Protein AF-A0A3A0CM87-F1 (afdb_monomer)

Sequence (132 aa):
MDVGHHLIRPHTPTDNAEIERCNRTIGERIDDQLATLGDAGRDAAGDFAAARRVIDGVIDHYNHHRLHSSLNFLRPVDYYRGNPEALLAERLRKLTTARQLRKQENLRIRQRLLPYPAAETILNSERRLVSL

Secondary structure (DSSP, 8-state):
-------PPTT-GGGGHHHHHHHHHHHHHHHHHHHHHTHHHHHHHHSHHHHHHHHHHHHHIIIII--BGGGTTB-HHHHHSS-HHHHHHHHHHHHHHHHHHHHHHHHHS---------------TT------

Nearest PDB structures (foldseek):
  7s3d-assembly1_F  TM=5.449E-01  e=9.462E+00  Synechococcus sp. PCC 7335

Radius of gyration: 28.64 Å; Cα contacts (8 Å, |Δi|>4): 57; chains: 1; bounding box: 51×59×74 Å

Solvent-accessible surface area (backbone atoms only — not comparable to full-atom values): 8040 Å² total; per-residue (Å²): 134,87,89,81,89,85,80,75,65,89,95,42,71,71,80,46,44,68,59,54,51,48,52,50,57,51,49,55,48,48,51,54,52,34,60,74,46,45,73,62,23,58,57,26,68,76,33,70,72,46,40,48,53,52,52,52,51,50,53,46,42,51,34,76,65,39,64,34,72,94,55,77,58,35,28,52,47,45,54,78,76,50,60,47,66,62,55,50,52,51,50,50,50,54,52,52,52,52,52,51,53,51,50,52,53,56,60,69,49,65,71,72,72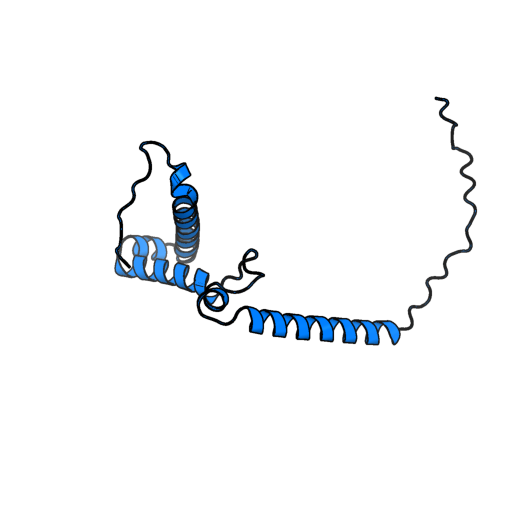,74,74,74,72,75,82,73,78,76,74,68,89,73,72,72,80,78,79,130

Mean predicted aligned error: 11.46 Å

Structure (mmCIF, N/CA/C/O backbone):
data_AF-A0A3A0CM87-F1
#
_entry.id   AF-A0A3A0CM87-F1
#
loop_
_atom_site.group_PDB
_atom_site.id
_atom_site.type_symbol
_atom_site.label_atom_id
_atom_site.label_alt_id
_atom_site.label_comp_id
_atom_site.label_asym_id
_atom_site.label_entity_id
_atom_site.label_seq_id
_atom_site.pdbx_PDB_ins_code
_atom_site.Cartn_x
_atom_site.Cartn_y
_atom_site.Cartn_z
_atom_site.occupancy
_atom_site.B_iso_or_equiv
_atom_site.auth_seq_id
_atom_site.auth_comp_id
_atom_site.auth_asym_id
_atom_site.auth_atom_id
_atom_site.pdbx_PDB_model_num
ATOM 1 N N . MET A 1 1 ? -15.513 -12.384 -23.466 1.00 60.50 1 MET A N 1
ATOM 2 C CA . MET A 1 1 ? -15.442 -10.917 -23.316 1.00 60.50 1 MET A CA 1
ATOM 3 C C . MET A 1 1 ? -14.590 -10.422 -24.457 1.00 60.50 1 MET A C 1
ATOM 5 O O . MET A 1 1 ? -13.482 -10.924 -24.592 1.00 60.50 1 MET A O 1
ATOM 9 N N . ASP A 1 2 ? -15.133 -9.560 -25.307 1.00 82.06 2 ASP A N 1
ATOM 10 C CA . ASP A 1 2 ? -14.378 -8.985 -26.420 1.00 82.06 2 ASP A CA 1
ATOM 11 C C . ASP A 1 2 ? -13.566 -7.791 -25.897 1.00 82.06 2 ASP A C 1
ATOM 13 O O . ASP A 1 2 ? -14.076 -7.018 -25.081 1.00 82.06 2 ASP A O 1
ATOM 17 N N . VAL A 1 3 ? -12.292 -7.683 -26.274 1.00 89.06 3 VAL A N 1
ATOM 18 C CA . VAL A 1 3 ? -11.391 -6.638 -25.756 1.00 89.06 3 VAL A CA 1
ATOM 19 C C . VAL A 1 3 ? -11.398 -5.457 -26.725 1.00 89.06 3 VAL A C 1
ATOM 21 O O . VAL A 1 3 ? -10.876 -5.556 -27.831 1.00 89.06 3 VAL A O 1
ATOM 24 N N . GLY A 1 4 ? -11.991 -4.335 -26.309 1.00 91.50 4 GLY A N 1
ATOM 25 C CA . GLY A 1 4 ? -12.004 -3.082 -27.071 1.00 91.50 4 GLY A CA 1
ATOM 26 C C . GLY A 1 4 ? -10.793 -2.193 -26.772 1.00 91.50 4 GLY A C 1
ATOM 27 O O . GLY A 1 4 ? -10.314 -2.145 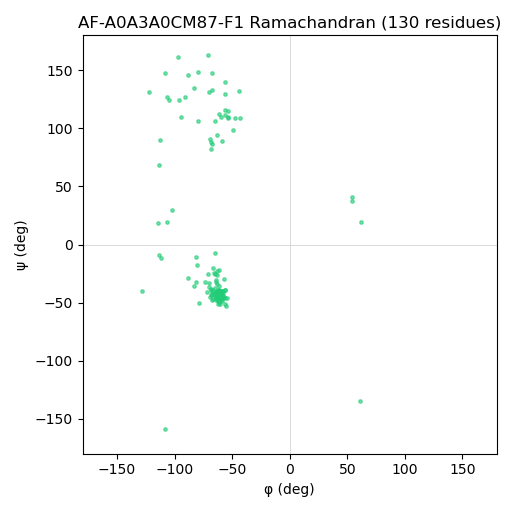-25.639 1.00 91.50 4 GLY A O 1
ATOM 28 N N . HIS A 1 5 ? -10.307 -1.461 -27.779 1.00 91.31 5 HIS A N 1
ATOM 29 C CA . HIS A 1 5 ? -9.276 -0.433 -27.605 1.00 91.31 5 HIS A CA 1
ATOM 30 C C . HIS A 1 5 ? -9.930 0.947 -27.480 1.00 91.31 5 HIS A C 1
ATOM 32 O O . HIS A 1 5 ? -10.670 1.375 -28.366 1.00 91.31 5 HIS A O 1
ATOM 38 N N . HIS A 1 6 ? -9.635 1.649 -26.386 1.00 89.50 6 HIS A N 1
ATOM 39 C CA . HIS A 1 6 ? -10.138 2.992 -26.118 1.00 89.50 6 HIS A CA 1
ATOM 40 C C . HIS A 1 6 ? -8.972 3.957 -25.920 1.00 89.50 6 HIS A C 1
ATOM 42 O O . HIS A 1 6 ? -8.048 3.678 -25.160 1.00 89.50 6 HIS A O 1
ATOM 48 N N . LEU A 1 7 ? -9.038 5.096 -26.606 1.00 91.75 7 LEU A N 1
ATOM 49 C CA . LEU A 1 7 ? -8.062 6.174 -26.507 1.00 91.75 7 LEU A CA 1
ATOM 50 C C . LEU A 1 7 ? -8.683 7.357 -25.765 1.00 91.75 7 LEU A C 1
ATOM 52 O O . LEU A 1 7 ? -9.883 7.619 -25.881 1.00 91.75 7 LEU A O 1
ATOM 56 N N . ILE A 1 8 ? -7.849 8.087 -25.031 1.00 93.38 8 ILE A N 1
ATOM 57 C CA . ILE A 1 8 ? -8.235 9.372 -24.446 1.00 93.38 8 ILE A CA 1
ATOM 58 C C . ILE A 1 8 ? -8.365 10.438 -25.535 1.00 93.38 8 ILE A C 1
ATOM 60 O O . ILE A 1 8 ? -7.854 10.289 -26.650 1.00 93.38 8 ILE A O 1
ATOM 64 N N . ARG A 1 9 ? -9.031 11.546 -25.205 1.00 93.94 9 ARG A N 1
ATOM 65 C CA . ARG A 1 9 ? -9.053 12.696 -26.107 1.00 93.94 9 ARG A CA 1
ATOM 66 C C . ARG A 1 9 ? -7.644 13.308 -26.190 1.00 93.94 9 ARG A C 1
ATOM 68 O O . ARG A 1 9 ? -6.887 13.274 -25.217 1.00 93.94 9 ARG A O 1
ATOM 75 N N . PRO A 1 10 ? -7.254 13.871 -27.344 1.00 94.56 10 PRO A N 1
ATOM 76 C CA . PRO A 1 10 ? -5.988 14.584 -27.446 1.00 94.56 10 PRO A CA 1
ATOM 77 C C . PRO A 1 10 ? -5.895 15.715 -26.413 1.00 94.56 10 PRO A C 1
ATOM 79 O O . PRO A 1 10 ? -6.866 16.432 -26.183 1.00 94.56 10 PRO A O 1
ATOM 82 N N . HIS A 1 11 ? -4.711 15.888 -25.820 1.00 90.56 11 HIS A N 1
ATOM 83 C CA . HIS A 1 11 ? -4.399 16.943 -24.844 1.00 90.56 11 HIS A CA 1
ATOM 84 C C . HIS A 1 11 ? -5.216 16.926 -23.535 1.00 90.56 11 HIS A C 1
ATOM 86 O O . HIS A 1 11 ? -5.219 17.924 -22.816 1.00 90.56 11 HIS A O 1
ATOM 92 N N . THR A 1 12 ? -5.841 15.799 -23.170 1.00 92.31 12 THR A N 1
ATOM 93 C CA . THR A 1 12 ? -6.527 15.626 -21.874 1.00 92.31 12 THR A CA 1
ATOM 94 C C . THR A 1 12 ? -5.832 14.575 -20.992 1.00 92.31 12 THR A C 1
ATOM 96 O O . THR A 1 12 ? -6.388 13.512 -20.719 1.00 92.31 12 THR A O 1
ATOM 99 N N . PRO A 1 13 ? -4.611 14.842 -20.479 1.00 88.88 13 PRO A N 1
ATOM 100 C CA . PRO A 1 13 ? -3.862 13.867 -19.672 1.00 88.88 13 PRO A CA 1
ATOM 101 C C . PRO A 1 13 ? -4.582 13.472 -18.372 1.00 88.88 13 PRO A C 1
ATOM 103 O O . PRO A 1 13 ? -4.340 12.405 -17.814 1.00 88.88 13 PRO A O 1
ATOM 106 N N . THR A 1 14 ? -5.504 14.313 -17.898 1.00 92.38 14 THR A N 1
ATOM 107 C CA . THR A 1 14 ? -6.362 14.036 -16.742 1.00 92.38 14 THR A CA 1
ATOM 108 C C . THR A 1 14 ? -7.295 12.850 -16.953 1.00 92.38 14 THR A C 1
ATOM 110 O O . THR A 1 14 ? -7.652 12.199 -15.975 1.00 92.38 14 THR A O 1
ATOM 113 N N . ASP A 1 15 ? -7.653 12.529 -18.199 1.00 93.56 15 ASP A N 1
ATOM 114 C CA . ASP A 1 15 ? -8.511 11.380 -18.509 1.00 93.56 15 ASP A CA 1
ATOM 115 C C . ASP A 1 15 ? -7.804 10.048 -18.191 1.00 93.56 15 ASP A C 1
ATOM 117 O O . ASP A 1 15 ? -8.466 9.041 -17.962 1.00 93.56 15 ASP A O 1
ATOM 121 N N . ASN A 1 16 ? -6.466 10.050 -18.103 1.00 92.88 16 ASN A N 1
ATOM 122 C CA . ASN A 1 16 ? -5.642 8.900 -17.719 1.00 92.88 16 ASN A CA 1
ATOM 123 C C . ASN A 1 16 ? -5.059 9.017 -16.293 1.00 92.88 16 ASN A C 1
ATOM 125 O O . ASN A 1 16 ? -4.077 8.356 -15.953 1.00 92.88 16 ASN A O 1
ATOM 129 N N . ALA A 1 17 ? -5.629 9.874 -15.436 1.00 92.94 17 ALA A N 1
ATOM 130 C CA . ALA A 1 17 ? -5.014 10.250 -14.159 1.00 92.94 17 ALA A CA 1
ATOM 131 C C . ALA A 1 17 ? -4.696 9.069 -13.221 1.00 92.94 17 ALA A C 1
ATOM 133 O O . ALA A 1 17 ? -3.761 9.161 -12.422 1.00 92.94 17 ALA A O 1
ATOM 134 N N . GLU A 1 18 ? -5.456 7.973 -13.286 1.00 91.31 18 GLU A N 1
ATOM 135 C CA . GLU A 1 18 ? -5.209 6.781 -12.467 1.00 91.31 18 GLU A CA 1
ATOM 136 C C . GLU A 1 18 ? -3.907 6.074 -12.855 1.00 91.31 18 GLU A C 1
ATOM 138 O O . GLU A 1 18 ? -3.075 5.801 -11.986 1.00 91.31 18 GLU A O 1
ATOM 143 N N . ILE A 1 19 ? -3.696 5.843 -14.153 1.00 91.38 19 ILE A N 1
ATOM 144 C CA . ILE A 1 19 ? -2.469 5.233 -14.672 1.00 91.38 19 ILE A CA 1
ATOM 145 C C . ILE A 1 19 ? -1.284 6.172 -14.467 1.00 91.38 19 ILE A C 1
ATOM 147 O O . ILE A 1 19 ? -0.241 5.726 -14.001 1.00 91.38 19 ILE A O 1
ATOM 151 N N . GLU A 1 20 ? -1.448 7.477 -14.701 1.00 94.69 20 GLU A N 1
ATOM 152 C CA . GLU A 1 20 ? -0.377 8.452 -14.453 1.00 94.69 20 GLU A CA 1
ATOM 153 C C . GLU A 1 20 ? 0.057 8.468 -12.979 1.00 94.69 20 GLU A C 1
ATOM 155 O O . GLU A 1 20 ? 1.248 8.489 -12.658 1.00 94.69 20 GLU A O 1
ATOM 160 N N . ARG A 1 21 ? -0.902 8.404 -12.046 1.00 93.88 21 ARG A N 1
ATOM 161 C CA . ARG A 1 21 ? -0.604 8.317 -10.609 1.00 93.88 21 ARG A CA 1
ATOM 162 C C . ARG A 1 21 ? 0.064 6.991 -10.246 1.00 93.88 21 ARG A C 1
ATOM 164 O O . ARG A 1 21 ? 0.961 6.980 -9.400 1.00 93.88 21 ARG A O 1
ATOM 171 N N . CYS A 1 22 ? -0.368 5.890 -10.860 1.00 90.81 22 CYS A N 1
ATOM 172 C CA . CYS A 1 22 ? 0.257 4.580 -10.696 1.00 90.81 22 CYS A CA 1
ATOM 173 C C . CYS A 1 22 ? 1.722 4.619 -11.150 1.00 90.81 22 CYS A C 1
ATOM 175 O O . CYS A 1 22 ? 2.611 4.306 -10.360 1.00 90.81 22 CYS A O 1
ATOM 177 N N . ASN A 1 23 ? 1.973 5.116 -12.364 1.00 93.00 23 ASN A N 1
ATOM 178 C CA . ASN A 1 23 ? 3.307 5.264 -12.941 1.00 93.00 23 ASN A CA 1
ATOM 179 C C . ASN A 1 23 ? 4.209 6.121 -12.055 1.00 93.00 23 ASN A C 1
ATOM 181 O O . ASN A 1 23 ? 5.329 5.714 -11.762 1.00 93.00 23 ASN A O 1
ATOM 185 N N . ARG A 1 24 ? 3.707 7.257 -11.551 1.00 94.62 24 ARG A N 1
ATOM 186 C CA . ARG A 1 24 ? 4.449 8.085 -10.590 1.00 94.62 24 ARG A CA 1
ATOM 187 C C . ARG A 1 24 ? 4.803 7.312 -9.321 1.00 94.62 24 ARG A C 1
ATOM 189 O O . ARG A 1 24 ? 5.955 7.320 -8.914 1.00 94.62 24 ARG A O 1
ATOM 196 N N . THR A 1 25 ? 3.832 6.618 -8.725 1.00 91.25 25 THR A N 1
ATOM 197 C CA . THR A 1 25 ? 4.049 5.846 -7.489 1.00 91.25 25 THR A CA 1
ATOM 198 C C . THR A 1 25 ? 5.104 4.757 -7.685 1.00 91.25 25 THR A C 1
ATOM 200 O O . THR A 1 25 ? 5.918 4.522 -6.798 1.00 91.25 25 THR A O 1
ATOM 203 N N . ILE A 1 26 ? 5.080 4.067 -8.827 1.00 91.75 26 ILE A N 1
ATOM 204 C CA . ILE A 1 26 ? 6.068 3.036 -9.156 1.00 91.75 26 ILE A CA 1
ATOM 205 C C . ILE A 1 26 ? 7.436 3.678 -9.406 1.00 91.75 26 ILE A C 1
ATOM 207 O O . ILE A 1 26 ? 8.419 3.199 -8.853 1.00 91.75 26 ILE A O 1
ATOM 211 N N . GLY A 1 27 ? 7.489 4.772 -10.170 1.00 92.62 27 GLY A N 1
ATOM 212 C CA . GLY A 1 27 ? 8.717 5.513 -10.463 1.00 92.62 27 GLY A CA 1
ATOM 213 C C . GLY A 1 27 ? 9.435 5.982 -9.199 1.00 92.62 27 GLY A C 1
ATOM 214 O O . GLY A 1 27 ? 10.590 5.632 -9.000 1.00 92.62 27 GLY A O 1
ATOM 215 N N . GLU A 1 28 ? 8.721 6.647 -8.286 1.00 93.81 28 GLU A N 1
ATOM 216 C CA . GLU A 1 28 ? 9.277 7.089 -6.995 1.00 93.81 28 GLU A CA 1
ATOM 217 C C . GLU A 1 28 ? 9.869 5.916 -6.194 1.00 93.81 28 GLU A C 1
ATOM 219 O O . GLU A 1 28 ? 10.933 6.030 -5.593 1.00 93.81 28 GLU A O 1
ATOM 224 N N . ARG A 1 29 ? 9.218 4.745 -6.219 1.00 91.81 29 ARG A N 1
ATOM 225 C CA . ARG A 1 29 ? 9.716 3.552 -5.517 1.00 91.81 29 ARG A CA 1
ATOM 226 C C . ARG A 1 29 ? 10.915 2.900 -6.187 1.00 91.81 29 ARG A C 1
ATOM 228 O O . ARG A 1 29 ? 11.738 2.316 -5.485 1.00 91.81 29 ARG A O 1
ATOM 235 N N . ILE A 1 30 ? 10.999 2.965 -7.512 1.00 91.06 30 ILE A N 1
ATOM 236 C CA . ILE A 1 30 ? 12.189 2.536 -8.246 1.00 91.06 30 ILE A CA 1
ATOM 237 C C . ILE A 1 30 ? 13.353 3.447 -7.861 1.00 91.06 30 ILE A C 1
ATOM 239 O O . ILE A 1 30 ? 14.405 2.935 -7.489 1.00 91.06 30 ILE A O 1
ATOM 243 N N . ASP A 1 31 ? 13.150 4.765 -7.863 1.00 89.75 31 ASP A N 1
ATOM 244 C CA . ASP A 1 31 ? 14.180 5.739 -7.489 1.00 89.75 31 ASP A CA 1
ATOM 245 C C . ASP A 1 31 ? 14.686 5.503 -6.056 1.00 89.75 31 ASP A C 1
ATOM 247 O O . ASP A 1 31 ? 15.897 5.439 -5.839 1.00 89.75 31 ASP A O 1
ATOM 251 N N . ASP A 1 32 ? 13.784 5.265 -5.096 1.00 88.81 32 ASP A N 1
ATOM 252 C CA . ASP A 1 32 ? 14.137 4.908 -3.713 1.00 88.81 32 ASP A CA 1
ATOM 253 C C . ASP A 1 32 ? 14.998 3.629 -3.642 1.00 88.81 32 ASP A C 1
ATOM 255 O O . ASP A 1 32 ? 15.992 3.556 -2.906 1.00 88.81 32 ASP A O 1
ATOM 259 N N . GLN A 1 33 ? 14.625 2.592 -4.401 1.00 84.81 33 GLN A N 1
ATOM 260 C CA . GLN A 1 33 ? 15.369 1.332 -4.435 1.00 84.81 33 GLN A CA 1
ATOM 261 C C . GLN A 1 33 ? 16.742 1.496 -5.088 1.00 84.81 33 GLN A C 1
ATOM 263 O O . GLN A 1 33 ? 17.731 0.994 -4.553 1.00 84.81 33 GLN A O 1
ATOM 268 N N . LEU A 1 34 ? 16.828 2.219 -6.203 1.00 84.38 34 LEU A N 1
ATOM 269 C CA . LEU A 1 34 ? 18.095 2.501 -6.876 1.00 84.38 34 LEU A CA 1
ATOM 270 C C . LEU A 1 34 ? 19.018 3.349 -5.994 1.00 84.38 34 LEU A C 1
ATOM 272 O O . LEU A 1 34 ? 20.207 3.049 -5.902 1.00 84.38 34 LEU A O 1
ATOM 276 N N . ALA A 1 35 ? 18.479 4.344 -5.283 1.00 85.25 35 ALA A N 1
ATOM 277 C CA . ALA A 1 35 ? 19.235 5.147 -4.324 1.00 85.25 35 ALA A CA 1
ATOM 278 C C . ALA A 1 35 ? 19.800 4.296 -3.175 1.00 85.25 35 ALA A C 1
ATOM 280 O O . ALA A 1 35 ? 20.946 4.485 -2.772 1.00 85.25 35 ALA A O 1
ATOM 281 N N . THR A 1 36 ? 19.031 3.314 -2.693 1.00 84.88 36 THR A N 1
ATOM 282 C CA . THR A 1 36 ? 19.485 2.363 -1.662 1.00 84.88 36 THR A CA 1
ATOM 283 C C . THR A 1 36 ? 20.650 1.492 -2.149 1.00 84.88 36 THR A C 1
ATOM 285 O O . THR A 1 36 ? 21.519 1.121 -1.362 1.00 84.88 36 THR A O 1
ATOM 288 N N . LEU A 1 37 ? 20.686 1.173 -3.445 1.00 79.88 37 LEU A N 1
ATOM 289 C CA . LEU A 1 37 ? 21.733 0.358 -4.068 1.00 79.88 37 LEU A CA 1
ATOM 290 C C . LEU A 1 37 ? 23.011 1.150 -4.410 1.00 79.88 37 LEU A C 1
ATOM 292 O O . LEU A 1 37 ? 24.031 0.538 -4.729 1.00 79.88 37 LEU A O 1
ATOM 296 N N . GLY A 1 38 ? 22.991 2.485 -4.330 1.00 80.62 38 GLY A N 1
ATOM 297 C CA . GLY A 1 38 ? 24.162 3.337 -4.570 1.00 80.62 38 GLY A CA 1
ATOM 298 C C . GLY A 1 38 ? 24.726 3.194 -5.989 1.00 80.62 38 GLY A C 1
ATOM 299 O O . GLY A 1 38 ? 23.976 3.174 -6.966 1.00 80.62 38 GLY A O 1
ATOM 300 N N . ASP A 1 39 ? 26.051 3.078 -6.116 1.00 76.75 39 ASP A N 1
ATOM 301 C CA . ASP A 1 39 ? 26.725 2.948 -7.419 1.00 76.75 39 ASP A CA 1
ATOM 302 C C . ASP A 1 39 ? 26.287 1.685 -8.181 1.00 76.75 39 ASP A C 1
ATOM 304 O O . ASP A 1 39 ? 26.043 1.742 -9.385 1.00 76.75 39 ASP A O 1
ATOM 308 N N . ALA A 1 40 ? 26.025 0.584 -7.466 1.00 72.31 40 ALA A N 1
ATOM 309 C CA . ALA A 1 40 ? 25.469 -0.637 -8.053 1.00 72.31 40 ALA A CA 1
ATOM 310 C C . ALA A 1 40 ? 24.041 -0.437 -8.601 1.00 72.31 40 ALA A C 1
ATOM 312 O O . ALA A 1 40 ? 23.618 -1.152 -9.509 1.00 72.31 40 ALA A O 1
ATOM 313 N N . GLY A 1 41 ? 23.295 0.541 -8.075 1.00 69.69 41 GLY A N 1
ATOM 314 C CA . GLY A 1 41 ? 21.984 0.938 -8.588 1.00 69.69 41 GLY A CA 1
ATOM 315 C C . GLY A 1 41 ? 22.067 1.647 -9.941 1.00 69.69 41 GLY A C 1
ATOM 316 O O . GLY A 1 41 ? 21.224 1.419 -10.807 1.00 69.69 41 GLY A O 1
ATOM 317 N N . ARG A 1 42 ? 23.105 2.462 -10.172 1.00 68.69 42 ARG A N 1
ATOM 318 C CA . ARG A 1 42 ? 23.312 3.126 -11.473 1.00 68.69 42 ARG A CA 1
ATOM 319 C C . ARG A 1 42 ? 23.659 2.118 -12.563 1.00 68.69 42 ARG A C 1
ATOM 321 O O . ARG A 1 42 ? 23.075 2.177 -13.642 1.00 68.69 42 ARG A O 1
ATOM 328 N N . ASP A 1 43 ? 24.535 1.167 -12.252 1.00 70.00 43 ASP A N 1
ATOM 329 C CA . ASP A 1 43 ? 24.894 0.089 -13.176 1.00 70.00 43 ASP A CA 1
ATOM 330 C C . ASP A 1 43 ? 23.686 -0.818 -13.467 1.00 70.00 43 ASP A C 1
ATOM 332 O O . ASP A 1 43 ? 23.452 -1.212 -14.610 1.00 70.00 43 ASP A O 1
ATOM 336 N N . ALA A 1 44 ? 22.850 -1.072 -12.454 1.00 67.81 44 ALA A N 1
ATOM 337 C CA . ALA A 1 44 ? 21.602 -1.817 -12.599 1.00 67.81 44 ALA A CA 1
ATOM 338 C C . ALA A 1 44 ? 20.566 -1.122 -13.501 1.00 67.81 44 ALA A C 1
ATOM 340 O O . ALA A 1 44 ? 19.784 -1.804 -14.156 1.00 67.81 44 ALA A O 1
ATOM 341 N N . ALA A 1 45 ? 20.547 0.212 -13.566 1.00 66.69 45 ALA A N 1
ATOM 342 C CA . ALA A 1 45 ? 19.667 0.935 -14.486 1.00 66.69 45 ALA A CA 1
ATOM 343 C C . ALA A 1 45 ? 20.102 0.786 -15.958 1.00 66.69 45 ALA A C 1
ATOM 345 O O . ALA A 1 45 ? 19.270 0.894 -16.858 1.00 66.69 45 ALA A O 1
ATOM 346 N N . GLY A 1 46 ? 21.392 0.525 -16.203 1.00 75.75 46 GLY A N 1
ATOM 347 C CA . GLY A 1 46 ? 21.948 0.297 -17.539 1.00 75.75 46 GLY A CA 1
ATOM 348 C C . GLY A 1 46 ? 21.741 -1.123 -18.081 1.00 75.75 46 GLY A C 1
ATOM 349 O O . GLY A 1 46 ? 21.833 -1.324 -19.291 1.00 75.75 46 GLY A O 1
ATOM 350 N N . ASP A 1 47 ? 21.435 -2.096 -17.216 1.00 85.69 47 ASP A N 1
ATOM 351 C CA . ASP A 1 47 ? 21.155 -3.487 -17.588 1.00 85.69 47 ASP A CA 1
ATOM 352 C C . ASP A 1 47 ? 19.659 -3.816 -17.471 1.00 85.69 47 ASP A C 1
ATOM 354 O O . ASP A 1 47 ? 19.036 -3.666 -16.420 1.00 85.69 47 ASP A O 1
ATOM 358 N N . PHE A 1 48 ? 19.075 -4.348 -18.546 1.00 86.75 48 PHE A N 1
ATOM 359 C CA . PHE A 1 48 ? 17.658 -4.709 -18.591 1.00 86.75 48 PHE A CA 1
ATOM 360 C C . PHE A 1 48 ? 17.275 -5.742 -17.521 1.00 86.75 48 PHE A C 1
ATOM 362 O O . PHE A 1 48 ? 16.217 -5.624 -16.896 1.00 86.75 48 PHE A O 1
ATOM 369 N N . ALA A 1 49 ? 18.114 -6.759 -17.298 1.00 87.00 49 ALA A N 1
ATOM 370 C CA . ALA A 1 49 ? 17.806 -7.813 -16.334 1.00 87.00 49 ALA A CA 1
ATOM 371 C C . ALA A 1 49 ? 17.833 -7.280 -14.895 1.00 87.00 49 ALA A C 1
ATOM 373 O O . ALA A 1 49 ? 17.002 -7.656 -14.063 1.00 87.00 49 ALA A O 1
ATOM 374 N N . ALA A 1 50 ? 18.767 -6.384 -14.589 1.00 84.19 50 ALA A N 1
ATOM 375 C CA . ALA A 1 50 ? 18.811 -5.689 -13.314 1.00 84.19 50 ALA A CA 1
ATOM 376 C C . ALA A 1 50 ? 17.617 -4.733 -13.126 1.00 84.19 50 ALA A C 1
ATOM 378 O O . ALA A 1 50 ? 16.932 -4.839 -12.107 1.00 84.19 5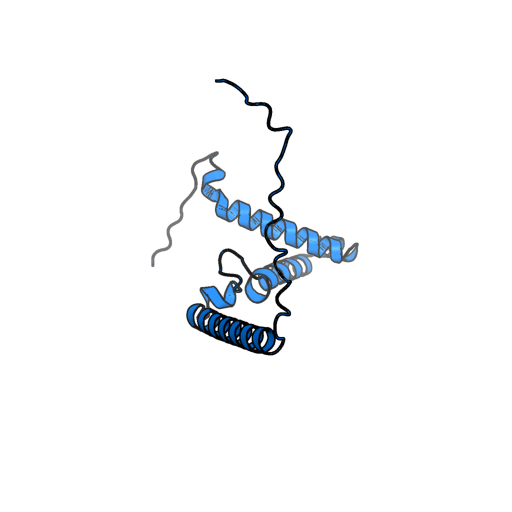0 ALA A O 1
ATOM 379 N N . ALA A 1 51 ? 17.283 -3.905 -14.119 1.00 86.00 51 ALA A N 1
ATOM 380 C CA . ALA A 1 51 ? 16.113 -3.025 -14.071 1.00 86.00 51 ALA A CA 1
ATOM 381 C C . ALA A 1 51 ? 14.802 -3.803 -13.854 1.00 86.00 51 ALA A C 1
ATOM 383 O O . ALA A 1 51 ? 13.970 -3.419 -13.030 1.00 86.00 51 ALA A O 1
ATOM 384 N N . ARG A 1 52 ? 14.634 -4.948 -14.532 1.00 90.44 52 ARG A N 1
ATOM 385 C CA . ARG A 1 52 ? 13.468 -5.823 -14.348 1.00 90.44 52 ARG A CA 1
ATOM 386 C C . ARG A 1 52 ? 13.342 -6.323 -12.910 1.00 90.44 52 ARG A C 1
ATOM 388 O O . ARG A 1 52 ? 12.252 -6.256 -12.358 1.00 90.44 52 ARG A O 1
ATOM 395 N N . ARG A 1 53 ? 14.445 -6.750 -12.284 1.00 89.38 53 ARG A N 1
ATOM 396 C CA . ARG A 1 53 ? 14.445 -7.206 -10.882 1.00 89.38 53 ARG A CA 1
ATOM 397 C C . ARG A 1 53 ? 14.043 -6.105 -9.903 1.00 89.38 53 ARG A C 1
ATOM 399 O O . ARG A 1 53 ? 13.317 -6.387 -8.954 1.00 89.38 53 ARG A O 1
ATOM 406 N N . VAL A 1 54 ? 14.496 -4.871 -10.131 1.00 89.50 54 VAL A N 1
ATOM 407 C CA . VAL A 1 54 ? 14.105 -3.711 -9.311 1.00 89.50 54 VAL A CA 1
ATOM 408 C C . VAL A 1 54 ? 12.598 -3.485 -9.424 1.00 89.50 54 VAL A C 1
ATOM 410 O O . VAL A 1 54 ? 11.892 -3.475 -8.418 1.00 89.50 54 VAL A O 1
ATOM 413 N N . ILE A 1 55 ? 12.077 -3.413 -10.651 1.00 90.69 55 ILE A N 1
ATOM 414 C CA . ILE A 1 55 ? 10.640 -3.234 -10.901 1.00 90.69 55 ILE A CA 1
ATOM 415 C C . ILE A 1 55 ? 9.818 -4.361 -10.261 1.00 90.69 55 ILE A C 1
ATOM 417 O O . ILE A 1 55 ? 8.831 -4.085 -9.576 1.00 90.69 55 ILE A O 1
ATOM 421 N N . ASP A 1 56 ? 10.232 -5.617 -10.436 1.00 93.12 56 ASP A N 1
ATOM 422 C CA . ASP A 1 56 ? 9.554 -6.773 -9.845 1.00 93.12 56 ASP A CA 1
ATOM 423 C C . ASP A 1 56 ? 9.528 -6.672 -8.312 1.00 93.12 56 ASP A C 1
ATOM 425 O O . ASP A 1 56 ? 8.490 -6.915 -7.695 1.00 93.12 56 ASP A O 1
ATOM 429 N N . GLY A 1 57 ? 10.624 -6.220 -7.692 1.00 92.69 57 GLY A N 1
ATOM 430 C CA . GLY A 1 57 ? 10.690 -5.964 -6.253 1.00 92.69 57 GLY A CA 1
ATOM 431 C C . GLY A 1 57 ? 9.736 -4.860 -5.785 1.00 92.69 57 GLY A C 1
ATOM 432 O O . GLY A 1 57 ? 9.098 -4.997 -4.738 1.00 92.69 57 GLY A O 1
ATOM 433 N N . VAL A 1 58 ? 9.588 -3.776 -6.554 1.00 93.50 58 VAL A N 1
ATOM 434 C CA . VAL A 1 58 ? 8.604 -2.717 -6.260 1.00 93.50 58 VAL A CA 1
ATOM 435 C C . VAL A 1 58 ? 7.175 -3.259 -6.327 1.00 93.50 58 VAL A C 1
ATOM 437 O O . VAL A 1 58 ? 6.372 -3.006 -5.422 1.00 93.50 58 VAL A O 1
ATOM 440 N N . ILE A 1 59 ? 6.853 -4.008 -7.385 1.00 94.25 59 ILE A N 1
ATOM 441 C CA . ILE A 1 59 ? 5.517 -4.576 -7.609 1.00 94.25 59 ILE A CA 1
ATOM 442 C C . ILE A 1 59 ? 5.172 -5.595 -6.519 1.00 94.25 59 ILE A C 1
ATOM 444 O O . ILE A 1 59 ? 4.057 -5.575 -5.986 1.00 94.25 59 ILE A O 1
ATOM 448 N N . ASP A 1 60 ? 6.117 -6.463 -6.164 1.00 95.38 60 ASP A N 1
ATOM 449 C CA . ASP A 1 60 ? 5.942 -7.447 -5.101 1.00 95.38 60 ASP A CA 1
ATOM 450 C C . ASP A 1 60 ? 5.687 -6.759 -3.755 1.00 95.38 60 ASP A C 1
ATOM 452 O O . ASP A 1 60 ? 4.672 -7.019 -3.103 1.00 95.38 60 ASP A O 1
ATOM 456 N N . HIS A 1 61 ? 6.513 -5.772 -3.393 1.00 93.94 61 HIS A N 1
ATOM 457 C CA . HIS A 1 61 ? 6.312 -4.996 -2.173 1.00 93.94 61 HIS A CA 1
ATOM 458 C C . HIS A 1 61 ? 4.924 -4.345 -2.121 1.00 93.94 61 HIS A C 1
ATOM 460 O O . HIS A 1 61 ? 4.236 -4.420 -1.098 1.00 93.94 61 HIS A O 1
ATOM 466 N N . TYR A 1 62 ? 4.483 -3.725 -3.217 1.00 93.12 62 TYR A N 1
ATOM 467 C CA . TYR A 1 62 ? 3.171 -3.087 -3.287 1.00 93.12 62 TYR A CA 1
ATOM 468 C C . TYR A 1 62 ? 2.037 -4.092 -3.045 1.00 93.12 62 TYR A C 1
ATOM 470 O O . TYR A 1 62 ? 1.132 -3.823 -2.260 1.00 93.12 62 TYR A O 1
ATOM 478 N N . ASN A 1 63 ? 2.098 -5.265 -3.678 1.00 94.62 63 ASN A N 1
ATOM 479 C CA . ASN A 1 63 ? 1.008 -6.239 -3.647 1.00 94.62 63 ASN A CA 1
ATOM 480 C C . ASN A 1 63 ? 1.001 -7.136 -2.403 1.00 94.62 63 ASN A C 1
ATOM 482 O O . ASN A 1 63 ? -0.076 -7.495 -1.916 1.00 94.62 63 ASN A O 1
ATOM 486 N N . HIS A 1 64 ? 2.179 -7.501 -1.895 1.00 96.06 64 HIS A N 1
ATOM 487 C CA . HIS A 1 64 ? 2.353 -8.544 -0.880 1.00 96.06 64 HIS A CA 1
ATOM 488 C C . HIS A 1 64 ? 2.803 -8.029 0.489 1.00 96.06 64 HIS A C 1
ATOM 490 O O . HIS A 1 64 ? 2.719 -8.773 1.474 1.00 96.06 64 HIS A O 1
ATOM 496 N N . HIS A 1 65 ? 3.219 -6.764 0.589 1.00 95.12 65 HIS A N 1
ATOM 497 C CA . HIS A 1 65 ? 3.758 -6.207 1.832 1.00 95.12 65 HIS A CA 1
ATOM 498 C C . HIS A 1 65 ? 3.09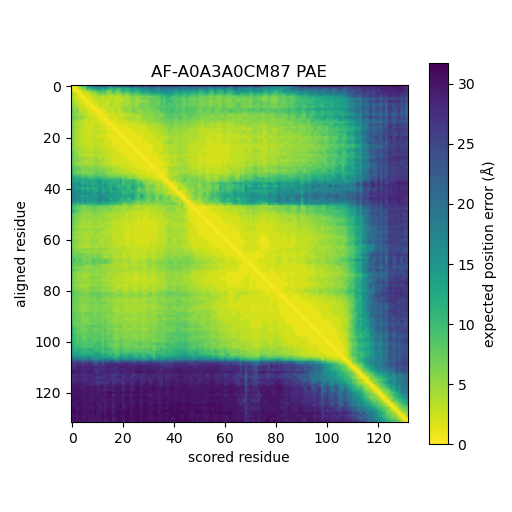1 -4.897 2.257 1.00 95.12 65 HIS A C 1
ATOM 500 O O . HIS A 1 65 ? 2.828 -4.703 3.446 1.00 95.12 65 HIS A O 1
ATOM 506 N N . ARG A 1 66 ? 2.782 -3.999 1.319 1.00 93.44 66 ARG A N 1
ATOM 507 C CA . ARG A 1 66 ? 2.227 -2.683 1.641 1.00 93.44 66 ARG A CA 1
ATOM 508 C C . ARG A 1 66 ? 0.789 -2.787 2.155 1.00 93.44 66 ARG A C 1
ATOM 510 O O . ARG A 1 66 ? -0.074 -3.407 1.540 1.00 93.44 66 ARG A O 1
ATOM 517 N N . LEU A 1 67 ? 0.517 -2.122 3.277 1.00 95.56 67 LEU A N 1
ATOM 518 C CA . LEU A 1 67 ? -0.837 -1.951 3.803 1.00 95.56 67 LEU A CA 1
ATOM 519 C C . LEU A 1 67 ? -1.443 -0.659 3.256 1.00 95.56 67 LEU A C 1
ATOM 521 O O . LEU A 1 67 ? -0.854 0.415 3.388 1.00 95.56 67 LEU A O 1
ATOM 525 N N . HIS A 1 68 ? -2.633 -0.758 2.667 1.00 93.44 68 HIS A N 1
ATOM 526 C CA . HIS A 1 68 ? -3.306 0.381 2.044 1.00 93.44 68 HIS A CA 1
ATOM 527 C C . HIS A 1 68 ? -4.454 0.880 2.910 1.00 93.44 68 HIS A C 1
ATOM 529 O O . HIS A 1 68 ? -5.375 0.126 3.214 1.00 93.44 68 HIS A O 1
ATOM 535 N N . SER A 1 69 ? -4.439 2.163 3.272 1.00 93.62 69 SER A N 1
ATOM 536 C CA . SER A 1 69 ? -5.505 2.781 4.072 1.00 93.62 69 SER A CA 1
ATOM 537 C C . SER A 1 69 ? -6.877 2.672 3.400 1.00 93.62 69 SER A C 1
ATOM 539 O O . SER A 1 69 ? -7.852 2.340 4.068 1.00 93.62 69 SER A O 1
ATOM 541 N N . SER A 1 70 ? -6.941 2.850 2.076 1.00 92.50 70 SER A N 1
ATOM 542 C CA . SER A 1 70 ? -8.161 2.666 1.274 1.00 92.50 70 SER A CA 1
ATOM 543 C C . SER A 1 70 ? -8.698 1.232 1.294 1.00 92.50 70 SER A C 1
ATOM 545 O O . SER A 1 70 ? -9.887 1.027 1.083 1.00 92.50 70 SER A O 1
ATOM 547 N N . LEU A 1 71 ? -7.848 0.244 1.594 1.00 94.75 71 LEU A N 1
ATOM 548 C CA . LEU A 1 71 ? -8.213 -1.171 1.713 1.00 94.75 71 LEU A CA 1
ATOM 549 C C . LEU A 1 71 ? -8.331 -1.605 3.179 1.00 94.75 71 LEU A C 1
ATOM 551 O O . LEU A 1 71 ? -8.050 -2.753 3.510 1.00 94.75 71 LEU A O 1
ATOM 555 N N . ASN A 1 72 ? -8.694 -0.693 4.087 1.00 95.50 72 ASN A N 1
ATOM 556 C CA . ASN A 1 72 ? -8.743 -0.957 5.528 1.00 95.50 72 ASN A CA 1
ATOM 557 C C . ASN A 1 72 ? -7.418 -1.507 6.077 1.00 95.50 72 ASN A C 1
ATOM 559 O O . ASN A 1 72 ? -7.419 -2.380 6.939 1.00 95.50 72 ASN A O 1
ATOM 563 N N . PHE A 1 73 ? -6.273 -1.039 5.581 1.00 95.94 73 PHE A N 1
ATOM 564 C CA . PHE A 1 73 ? -4.955 -1.590 5.912 1.00 95.94 73 PHE A CA 1
ATOM 565 C C . PHE A 1 73 ? -4.866 -3.105 5.666 1.00 95.94 73 PHE A C 1
ATOM 567 O O . PHE A 1 73 ? -4.339 -3.847 6.499 1.00 95.94 73 PHE A O 1
ATOM 574 N N . LEU A 1 74 ? -5.439 -3.581 4.563 1.00 96.31 74 LEU A N 1
ATOM 575 C CA . LEU A 1 74 ? -5.140 -4.888 3.985 1.00 96.31 74 LEU A CA 1
ATOM 576 C C . LEU A 1 74 ? -4.115 -4.731 2.863 1.00 96.31 74 LEU A C 1
ATOM 578 O O . LEU A 1 74 ? -3.907 -3.634 2.329 1.00 96.31 74 LEU A O 1
ATOM 582 N N . ARG A 1 75 ? -3.467 -5.844 2.525 1.00 96.69 75 ARG A N 1
ATOM 583 C CA . ARG A 1 75 ? -2.592 -5.929 1.359 1.00 96.69 75 ARG A CA 1
ATOM 584 C C . ARG A 1 75 ? -3.436 -6.122 0.098 1.00 96.69 75 ARG A C 1
ATOM 586 O O . ARG A 1 75 ? -4.471 -6.789 0.182 1.00 96.69 75 ARG A O 1
ATOM 593 N N . PRO A 1 76 ? -3.008 -5.620 -1.071 1.00 96.62 76 PRO A N 1
ATOM 594 C CA . PRO A 1 76 ? -3.752 -5.812 -2.312 1.00 96.62 76 PRO A CA 1
ATOM 595 C C . PRO A 1 76 ? -3.999 -7.288 -2.638 1.00 96.62 76 PRO A C 1
ATOM 597 O O . PRO A 1 76 ? -5.104 -7.638 -3.049 1.00 96.62 76 PRO A O 1
ATOM 600 N N . VAL A 1 77 ? -3.024 -8.172 -2.387 1.00 97.31 77 VAL A N 1
ATOM 601 C CA . VAL A 1 77 ? -3.201 -9.619 -2.595 1.00 97.31 77 VAL A CA 1
ATOM 602 C C . VAL A 1 77 ? -4.332 -10.200 -1.740 1.00 97.31 77 VAL A C 1
ATOM 604 O O . VAL A 1 77 ? -5.150 -10.963 -2.246 1.00 97.31 77 VAL A O 1
ATOM 607 N N . ASP A 1 78 ? -4.431 -9.794 -0.473 1.00 97.12 78 ASP A N 1
ATOM 608 C CA . ASP A 1 78 ? -5.457 -10.290 0.447 1.00 97.12 78 ASP A CA 1
ATOM 609 C C . ASP A 1 78 ? -6.850 -9.774 0.074 1.00 97.12 78 ASP A C 1
ATOM 611 O O . ASP A 1 78 ? -7.846 -10.465 0.276 1.00 97.12 78 ASP A O 1
ATOM 615 N N . TYR A 1 79 ? -6.915 -8.553 -0.461 1.00 96.62 79 TYR A N 1
ATOM 616 C CA . TYR A 1 79 ? -8.166 -7.905 -0.827 1.00 96.62 79 TYR A CA 1
ATOM 617 C C . TYR A 1 79 ? -8.723 -8.421 -2.157 1.00 96.62 79 TYR A C 1
ATOM 619 O O . TYR A 1 79 ? -9.889 -8.792 -2.225 1.00 96.62 79 TYR A O 1
ATOM 627 N N . TYR A 1 80 ? -7.896 -8.463 -3.208 1.00 95.56 80 TYR A N 1
ATOM 628 C CA . TYR A 1 80 ? -8.350 -8.816 -4.558 1.00 95.56 80 TYR A CA 1
ATOM 629 C C . TYR A 1 80 ? -8.319 -10.320 -4.849 1.00 95.56 80 TYR A C 1
ATOM 631 O O . TYR A 1 80 ? -9.090 -10.784 -5.684 1.00 95.56 80 TYR A O 1
ATOM 639 N N . ARG A 1 81 ? -7.418 -11.082 -4.212 1.00 95.69 81 ARG A N 1
ATOM 640 C CA . ARG A 1 81 ? -7.269 -12.535 -4.442 1.00 95.69 81 ARG A CA 1
ATOM 641 C C . ARG A 1 81 ? -7.642 -13.388 -3.227 1.00 95.69 81 ARG A C 1
ATOM 643 O O . ARG A 1 81 ? -7.683 -14.609 -3.348 1.00 95.69 81 ARG A O 1
ATOM 650 N N . GLY A 1 82 ? -7.867 -12.771 -2.068 1.00 95.00 82 GLY A N 1
ATOM 651 C CA . GLY A 1 82 ? -8.180 -13.451 -0.813 1.00 95.00 82 GLY A CA 1
ATOM 652 C C . GLY A 1 82 ? -9.632 -13.275 -0.369 1.00 95.00 82 GLY A C 1
ATOM 653 O O . GLY A 1 82 ? -10.520 -12.976 -1.162 1.00 95.00 82 GLY A O 1
ATOM 654 N N . ASN A 1 83 ? -9.864 -13.472 0.932 1.00 96.44 83 ASN A N 1
ATOM 655 C CA . ASN A 1 83 ? -11.147 -1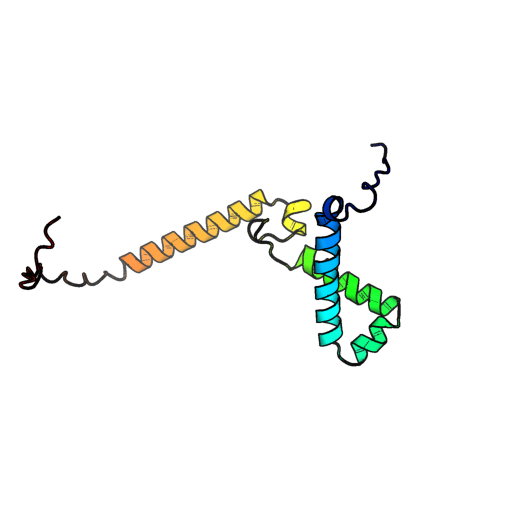3.208 1.579 1.00 96.44 83 ASN A CA 1
ATOM 656 C C . ASN A 1 83 ? -10.995 -12.029 2.563 1.00 96.44 83 ASN A C 1
ATOM 658 O O . ASN A 1 83 ? -10.662 -12.247 3.737 1.00 96.44 83 ASN A O 1
ATOM 662 N N . PRO A 1 84 ? -11.207 -10.779 2.109 1.00 96.69 84 PRO A N 1
ATOM 663 C CA . PRO A 1 84 ? -11.033 -9.604 2.957 1.00 96.69 84 PRO A CA 1
ATOM 664 C C . PRO A 1 84 ? -12.006 -9.585 4.141 1.00 96.69 84 PRO A C 1
ATOM 666 O O . PRO A 1 84 ? -11.634 -9.143 5.228 1.00 96.69 84 PRO A O 1
ATOM 669 N N . GLU A 1 85 ? -13.226 -10.098 3.972 1.00 97.12 85 GLU A N 1
ATOM 670 C CA . GLU A 1 85 ? -14.246 -10.116 5.026 1.00 97.12 85 GLU A CA 1
ATOM 671 C C . GLU A 1 85 ? -13.813 -10.975 6.215 1.00 97.12 85 GLU A C 1
ATOM 673 O O . GLU A 1 85 ? -13.893 -10.534 7.364 1.00 97.12 85 GLU A O 1
ATOM 678 N N . ALA A 1 86 ? -13.274 -12.168 5.949 1.00 97.69 86 ALA A N 1
ATOM 679 C CA . ALA A 1 86 ? -12.770 -13.061 6.989 1.00 97.69 86 ALA A CA 1
ATOM 680 C C . ALA A 1 86 ? -11.608 -12.429 7.776 1.00 97.69 86 ALA A C 1
ATOM 682 O O . ALA A 1 86 ? -11.595 -12.467 9.010 1.00 97.69 86 ALA A O 1
ATOM 683 N N . LEU A 1 87 ? -10.666 -11.785 7.077 1.00 96.25 87 LEU A N 1
ATOM 684 C CA . LEU A 1 87 ? -9.522 -11.108 7.699 1.00 96.25 87 LEU A CA 1
ATOM 685 C C . LEU A 1 87 ? -9.958 -9.931 8.579 1.00 96.25 87 LEU A C 1
ATOM 687 O O . LEU A 1 87 ? -9.445 -9.738 9.688 1.00 96.25 87 LEU A O 1
ATOM 691 N N . LEU A 1 88 ? -10.926 -9.143 8.110 1.00 96.62 88 LEU A N 1
ATOM 692 C CA . LEU A 1 88 ? -11.478 -8.033 8.882 1.00 96.62 88 LEU A CA 1
ATOM 693 C C . LEU A 1 88 ? -12.272 -8.534 10.092 1.00 96.62 88 LEU A C 1
ATOM 695 O O . LEU A 1 88 ? -12.128 -7.971 11.179 1.00 96.62 88 LEU A O 1
ATOM 699 N N . ALA A 1 89 ? -13.040 -9.617 9.952 1.00 97.44 89 ALA A N 1
ATOM 700 C CA . ALA A 1 89 ? -13.755 -10.239 11.061 1.00 97.44 89 ALA A CA 1
ATOM 701 C C . ALA A 1 89 ? -12.789 -10.743 12.147 1.00 97.44 89 ALA A C 1
ATOM 703 O O . ALA A 1 89 ? -12.995 -10.477 13.334 1.00 97.44 89 ALA A O 1
ATOM 704 N N . GLU A 1 90 ? -11.693 -11.404 11.766 1.00 97.31 90 GLU A N 1
ATOM 705 C CA . GLU A 1 90 ? -10.660 -11.839 12.710 1.00 97.31 90 GLU A CA 1
ATOM 706 C C . GLU A 1 90 ? -10.021 -10.645 13.435 1.00 97.31 90 GLU A C 1
ATOM 708 O O . GLU A 1 90 ? -9.867 -10.652 14.663 1.00 97.31 90 GLU A O 1
ATOM 713 N N . ARG A 1 91 ? -9.698 -9.576 12.696 1.00 97.00 91 ARG A N 1
ATOM 714 C CA . ARG A 1 91 ? -9.157 -8.341 13.273 1.00 97.00 91 ARG A CA 1
ATOM 715 C C . ARG A 1 91 ? -10.123 -7.719 14.278 1.00 97.00 91 ARG A C 1
ATOM 717 O O . ARG A 1 91 ? -9.698 -7.329 15.367 1.00 97.00 91 ARG A O 1
ATOM 724 N N . LEU A 1 92 ? -11.408 -7.639 13.941 1.00 97.00 92 LEU A N 1
ATOM 725 C CA . LEU A 1 92 ? -12.437 -7.127 14.842 1.00 97.00 92 LEU A CA 1
ATOM 726 C C . LEU A 1 92 ? -12.504 -7.957 16.123 1.00 97.00 92 LEU A C 1
ATOM 728 O O . LEU A 1 92 ? -12.470 -7.377 17.208 1.00 97.00 92 LEU A O 1
ATOM 732 N N . ARG A 1 93 ? -12.492 -9.293 16.021 1.00 97.75 93 ARG A N 1
ATOM 733 C CA . ARG A 1 93 ? -12.455 -10.183 17.192 1.00 97.75 93 ARG A CA 1
ATOM 734 C C . ARG A 1 93 ? -11.259 -9.860 18.088 1.00 97.75 93 ARG A C 1
ATOM 736 O O . ARG A 1 93 ? -11.462 -9.521 19.253 1.00 97.75 93 ARG A O 1
ATOM 743 N N . LYS A 1 94 ? -10.040 -9.827 17.537 1.00 97.44 94 LYS A N 1
ATOM 744 C CA . LYS A 1 94 ? -8.815 -9.476 18.287 1.00 97.44 94 LYS A CA 1
ATOM 745 C C . LYS A 1 94 ? -8.927 -8.118 18.986 1.00 97.44 94 LYS A C 1
ATOM 747 O O . LYS A 1 94 ? -8.614 -8.003 20.172 1.00 97.44 94 LYS A O 1
ATOM 752 N N . LEU A 1 95 ? -9.415 -7.092 18.284 1.00 97.12 95 LEU A N 1
ATOM 753 C CA . LEU A 1 95 ? -9.586 -5.752 18.853 1.00 97.12 95 LEU A CA 1
ATOM 754 C C . LEU A 1 95 ? -10.641 -5.720 19.965 1.00 97.12 95 LEU A C 1
ATOM 756 O O . LEU A 1 95 ? -10.421 -5.069 20.987 1.00 97.12 95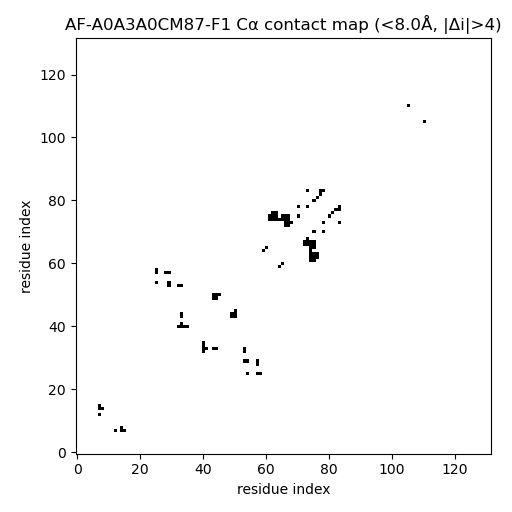 LEU A O 1
ATOM 760 N N . THR A 1 96 ? -11.769 -6.416 19.799 1.00 97.50 96 THR A N 1
ATOM 761 C CA . THR A 1 96 ? -12.811 -6.495 20.835 1.00 97.50 96 THR A CA 1
ATOM 762 C C . THR A 1 96 ? -12.310 -7.196 22.092 1.00 97.50 96 THR A C 1
ATOM 764 O O . THR A 1 96 ? -12.469 -6.646 23.182 1.00 97.50 96 THR A O 1
ATOM 767 N N . THR A 1 97 ? -11.612 -8.326 21.952 1.00 97.38 97 THR A N 1
ATOM 768 C CA . THR A 1 97 ? -10.996 -9.040 23.076 1.00 97.38 97 THR A CA 1
ATOM 769 C C . THR A 1 97 ? -9.974 -8.158 23.791 1.00 97.38 97 THR A C 1
ATOM 771 O O . THR A 1 97 ? -10.039 -8.006 25.008 1.00 97.38 97 THR A O 1
ATOM 774 N N . ALA A 1 98 ? -9.086 -7.483 23.054 1.00 97.19 98 ALA A N 1
ATOM 775 C CA . ALA A 1 98 ? -8.103 -6.579 23.652 1.00 97.19 98 ALA A CA 1
ATOM 776 C C . ALA A 1 98 ? -8.760 -5.413 24.415 1.00 97.19 98 ALA A C 1
ATOM 778 O O . ALA A 1 98 ? -8.305 -5.046 25.498 1.00 97.19 98 ALA A O 1
ATOM 779 N N . ARG A 1 99 ? -9.848 -4.832 23.887 1.00 96.50 99 ARG A N 1
ATOM 780 C CA . ARG A 1 99 ? -10.619 -3.790 24.591 1.00 96.50 99 ARG A CA 1
ATOM 781 C C . ARG A 1 99 ? -11.243 -4.317 25.883 1.00 96.50 99 ARG A C 1
ATOM 783 O O . ARG A 1 99 ? -11.186 -3.625 26.895 1.00 96.50 99 ARG A O 1
ATOM 790 N N . GLN A 1 100 ? -11.813 -5.521 25.858 1.00 95.44 100 GLN A N 1
ATOM 791 C CA . GLN A 1 100 ? -12.400 -6.148 27.044 1.00 95.44 100 GLN A CA 1
ATOM 792 C C . GLN A 1 100 ? -11.348 -6.423 28.121 1.00 95.44 100 GLN A C 1
ATOM 794 O O . GLN A 1 100 ? -11.572 -6.061 29.273 1.00 95.44 100 GLN A O 1
ATOM 799 N N . LEU A 1 101 ? -10.187 -6.972 27.749 1.00 95.12 101 LEU A N 1
ATOM 800 C CA . LEU A 1 101 ? -9.080 -7.217 28.680 1.00 95.12 101 LEU A CA 1
ATOM 801 C C . LEU A 1 101 ? -8.594 -5.917 29.329 1.00 95.12 101 LEU A C 1
ATOM 803 O O . LEU A 1 101 ? -8.515 -5.830 30.550 1.00 95.12 101 LEU A O 1
ATOM 807 N N . ARG A 1 102 ? -8.371 -4.860 28.534 1.00 93.69 102 ARG A N 1
ATOM 8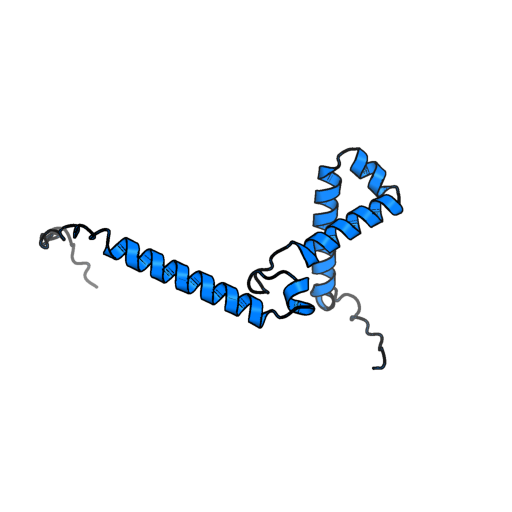08 C CA . ARG A 1 102 ? -8.007 -3.538 29.074 1.00 93.69 102 ARG A CA 1
ATOM 809 C C . ARG A 1 102 ? -9.072 -2.991 30.022 1.00 93.69 102 ARG A C 1
ATOM 811 O O . ARG A 1 102 ? -8.731 -2.420 31.049 1.00 93.69 102 ARG A O 1
ATOM 818 N N . LYS A 1 103 ? -10.359 -3.172 29.703 1.00 91.75 103 LYS A N 1
ATOM 819 C CA . LYS A 1 103 ? -11.459 -2.755 30.583 1.00 91.75 103 LYS A CA 1
ATOM 820 C C . LYS A 1 103 ? -11.416 -3.501 31.918 1.00 91.75 103 LYS A C 1
ATOM 822 O O . LYS A 1 103 ? -11.587 -2.867 32.951 1.00 91.75 103 LYS A O 1
ATOM 827 N N . GLN A 1 104 ? -11.193 -4.814 31.902 1.00 91.06 104 GLN A N 1
ATOM 828 C CA . GLN A 1 104 ? -11.094 -5.620 33.121 1.00 91.06 104 GLN A CA 1
ATOM 829 C C . GLN A 1 104 ? -9.911 -5.175 33.985 1.00 91.06 104 GLN A C 1
ATOM 831 O O . GLN A 1 104 ? -10.100 -4.900 35.166 1.00 91.06 104 GLN A O 1
ATOM 836 N N . GLU A 1 105 ? -8.728 -5.012 33.395 1.00 89.38 105 GLU A N 1
ATOM 837 C CA . GLU A 1 105 ? -7.541 -4.549 34.120 1.00 89.38 105 GLU A CA 1
ATOM 838 C C . GLU A 1 105 ? -7.724 -3.131 34.684 1.00 89.38 105 GLU A C 1
ATOM 840 O O . GLU A 1 105 ? -7.450 -2.896 35.859 1.00 89.38 105 GLU A O 1
ATOM 845 N N . ASN A 1 106 ? -8.319 -2.210 33.920 1.00 87.38 106 ASN A N 1
ATOM 846 C CA . ASN A 1 106 ? -8.634 -0.858 34.397 1.00 87.38 106 ASN A CA 1
ATOM 847 C C . ASN A 1 106 ? -9.682 -0.821 35.521 1.00 87.38 106 ASN A C 1
ATOM 849 O O . ASN A 1 106 ? -9.731 0.155 36.256 1.00 87.38 106 ASN A O 1
ATOM 853 N N . LEU A 1 107 ? -10.549 -1.831 35.643 1.00 84.06 107 LEU A N 1
ATOM 854 C CA . LEU A 1 107 ? -11.493 -1.942 36.764 1.00 84.06 107 LEU A CA 1
ATOM 855 C C . LEU A 1 107 ? -10.825 -2.537 38.013 1.00 84.06 107 LEU A C 1
ATOM 857 O O . LEU A 1 107 ? -11.202 -2.194 39.133 1.00 84.06 107 LEU A O 1
ATOM 861 N N . ARG A 1 108 ? -9.839 -3.428 37.825 1.00 77.44 108 ARG A N 1
ATOM 862 C CA . ARG A 1 108 ? -9.039 -4.033 38.908 1.00 77.44 108 ARG A CA 1
ATOM 863 C C . ARG A 1 108 ? -8.079 -3.031 39.523 1.00 77.44 108 ARG A C 1
ATOM 865 O O . ARG A 1 108 ? -7.952 -2.971 40.746 1.00 77.44 108 ARG A O 1
ATOM 872 N N . ILE A 1 109 ? -7.454 -2.212 38.681 1.00 65.56 109 ILE A N 1
ATOM 873 C CA . ILE A 1 109 ? -6.814 -0.970 39.091 1.00 65.56 109 ILE A CA 1
ATOM 874 C C . ILE A 1 109 ? -7.964 -0.058 39.503 1.00 65.56 109 ILE A C 1
ATOM 876 O O . ILE A 1 109 ? -8.446 0.716 38.687 1.00 65.56 109 ILE A O 1
ATOM 880 N N . ARG A 1 110 ? -8.470 -0.192 40.739 1.00 59.75 110 ARG A N 1
ATOM 881 C CA . ARG A 1 110 ? -9.425 0.767 41.306 1.00 59.75 110 ARG A CA 1
ATOM 882 C C . ARG A 1 110 ? -8.896 2.144 40.943 1.00 59.75 110 ARG A C 1
ATOM 884 O O . ARG A 1 110 ? -7.856 2.540 41.471 1.00 59.75 110 ARG A O 1
ATOM 891 N N . GLN A 1 111 ? -9.564 2.837 40.019 1.00 58.56 111 GLN A N 1
ATOM 892 C CA . GLN A 1 111 ? -9.298 4.244 39.807 1.00 58.56 111 GLN A CA 1
ATOM 893 C C . GLN A 1 111 ? -9.449 4.843 41.193 1.00 58.56 111 GLN A C 1
ATOM 895 O O . GLN A 1 111 ? -10.540 4.835 41.766 1.00 58.56 111 GLN A O 1
ATOM 900 N N . ARG A 1 112 ? -8.330 5.271 41.779 1.00 56.97 112 ARG A N 1
ATOM 901 C CA . ARG A 1 112 ? -8.371 6.209 42.884 1.00 56.97 112 ARG A CA 1
ATOM 902 C C . ARG A 1 112 ? -9.212 7.329 42.300 1.00 56.97 112 ARG A C 1
ATOM 904 O O . ARG A 1 112 ? -8.774 7.939 41.326 1.00 56.97 112 ARG A O 1
ATOM 911 N N . LEU A 1 113 ? -10.451 7.480 42.772 1.00 60.47 113 LEU A N 1
ATOM 91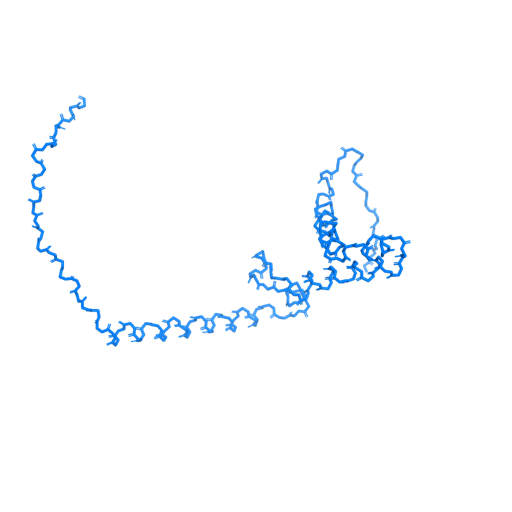2 C CA . LEU A 1 113 ? -11.253 8.650 42.455 1.00 60.47 113 LEU A CA 1
ATOM 913 C C . LEU A 1 113 ? -10.296 9.806 42.711 1.00 60.47 113 LEU A C 1
ATOM 915 O O . LEU A 1 113 ? -9.875 9.989 43.854 1.00 60.47 113 LEU A O 1
ATOM 919 N N . LEU A 1 114 ? -9.838 10.482 41.652 1.00 62.31 114 LEU A N 1
ATOM 920 C CA . LEU A 1 114 ? -9.244 11.794 41.827 1.00 62.31 114 LEU A CA 1
ATOM 921 C C . LEU A 1 114 ? -10.364 12.544 42.532 1.00 62.31 114 LEU A C 1
ATOM 923 O O . LEU A 1 114 ? -11.445 12.639 41.940 1.00 62.31 114 LEU A O 1
ATOM 927 N N . PRO A 1 115 ? -10.199 12.910 43.815 1.00 60.53 115 PRO A N 1
ATOM 928 C CA . PRO A 1 115 ? -11.261 13.597 44.512 1.00 60.53 115 PRO A CA 1
ATOM 929 C C . PRO A 1 115 ? -11.546 14.823 43.662 1.00 60.53 115 PRO A C 1
ATOM 931 O O . PRO A 1 115 ? -10.647 15.627 43.424 1.00 60.53 115 PRO A O 1
ATOM 934 N N . TYR A 1 116 ? -12.755 14.898 43.108 1.00 53.78 116 TYR A N 1
ATOM 935 C CA . TYR A 1 116 ? -13.204 16.130 42.496 1.00 53.78 116 TYR A CA 1
ATOM 936 C C . TYR A 1 116 ? -13.189 17.129 43.651 1.00 53.78 116 TYR A C 1
ATOM 938 O O . TYR A 1 116 ? -13.921 16.896 44.622 1.00 53.78 116 TYR A O 1
ATOM 946 N N . PRO A 1 117 ? -12.295 18.138 43.652 1.00 64.25 117 PRO A N 1
ATOM 947 C CA . PRO A 1 117 ? -12.316 19.119 44.718 1.00 64.25 117 PRO A CA 1
ATOM 948 C C . PRO A 1 117 ? -13.725 19.703 44.709 1.00 64.25 117 PRO A C 1
ATOM 950 O O . PRO A 1 117 ? -14.261 20.008 43.639 1.00 64.25 117 PRO A O 1
ATOM 953 N N . ALA A 1 118 ? -14.365 19.739 45.882 1.00 64.75 118 ALA A N 1
ATOM 954 C CA . ALA A 1 118 ? -15.664 20.379 46.038 1.00 64.75 118 ALA A CA 1
ATOM 955 C C . ALA A 1 118 ? -15.601 21.714 45.302 1.00 64.75 118 ALA A C 1
ATOM 957 O O . ALA A 1 118 ? -14.591 22.399 45.438 1.00 64.75 118 ALA A O 1
ATOM 958 N N . ALA A 1 119 ? -16.607 22.006 44.472 1.00 59.59 119 ALA A N 1
ATOM 959 C CA . ALA A 1 119 ? -16.611 23.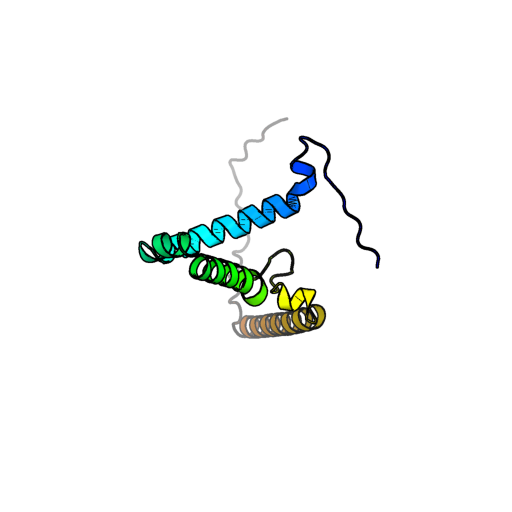176 43.609 1.00 59.59 119 ALA A CA 1
ATOM 960 C C . ALA A 1 119 ? -16.245 24.412 44.436 1.00 59.59 119 ALA A C 1
ATOM 962 O O . ALA A 1 119 ? -17.084 24.964 45.146 1.00 59.59 119 ALA A O 1
ATOM 963 N N . GLU A 1 120 ? -14.981 24.829 44.374 1.00 59.69 120 GLU A N 1
ATOM 964 C CA . GLU A 1 120 ? -14.617 26.166 44.776 1.00 59.69 120 GLU A CA 1
ATOM 965 C C . GLU A 1 120 ? -15.342 27.027 43.761 1.00 59.69 120 GLU A C 1
ATOM 967 O O . GLU A 1 120 ? -15.027 27.026 42.568 1.00 59.69 120 GLU A O 1
ATOM 972 N N . THR A 1 121 ? -16.413 27.670 44.215 1.00 56.44 121 THR A N 1
ATOM 973 C CA . THR A 1 121 ? -17.060 28.736 43.473 1.00 56.44 121 THR A CA 1
ATOM 974 C C . THR A 1 121 ? -15.993 29.802 43.276 1.00 56.44 121 THR A C 1
ATOM 976 O O . THR A 1 121 ? -15.819 30.681 44.117 1.00 56.44 121 THR A O 1
ATOM 979 N N . ILE A 1 122 ? -15.236 29.702 42.183 1.00 58.72 122 ILE A N 1
ATOM 980 C CA . ILE A 1 122 ? -14.354 30.764 41.728 1.00 58.72 122 ILE A CA 1
ATOM 981 C C . ILE A 1 122 ? -15.302 31.871 41.280 1.00 58.72 122 ILE A C 1
ATOM 983 O O . ILE A 1 122 ? -15.759 31.916 40.135 1.00 58.72 122 ILE A O 1
ATOM 987 N N . LEU A 1 123 ? -15.672 32.730 42.230 1.00 54.88 123 LEU A N 1
ATOM 988 C CA . LEU A 1 123 ? -16.317 33.999 41.954 1.00 54.88 123 LEU A CA 1
ATOM 989 C C . LEU A 1 123 ? -15.298 34.808 41.164 1.00 54.88 123 LEU A C 1
ATOM 991 O O . LEU A 1 123 ? -14.388 35.416 41.718 1.00 54.88 123 LEU A O 1
ATOM 995 N N . ASN A 1 124 ? -15.413 34.744 39.843 1.00 58.72 124 ASN A N 1
ATOM 996 C CA . ASN A 1 124 ? -14.614 35.559 38.955 1.00 58.72 124 ASN A CA 1
ATOM 997 C C . ASN A 1 124 ? -15.091 37.011 39.116 1.00 58.72 124 ASN A C 1
ATOM 999 O O . ASN A 1 124 ? -16.038 37.438 38.455 1.00 58.72 124 ASN A O 1
ATOM 1003 N N . SER A 1 125 ? -14.465 37.736 40.046 1.00 61.75 125 SER A N 1
ATOM 1004 C CA . SER A 1 125 ? -14.758 39.136 40.369 1.00 61.75 125 SER A CA 1
ATOM 1005 C C . SER A 1 125 ? -14.452 40.094 39.214 1.00 61.75 125 SER A C 1
ATOM 1007 O O . SER A 1 125 ? -14.799 41.268 39.293 1.00 61.75 125 SER A O 1
ATOM 1009 N N . GLU A 1 126 ? -13.837 39.606 38.132 1.00 59.06 126 GLU A N 1
ATOM 1010 C CA . GLU A 1 126 ? -13.393 40.411 36.994 1.00 59.06 126 GLU A CA 1
ATOM 1011 C C . GLU A 1 126 ? -14.126 40.106 35.681 1.00 59.06 126 GLU A C 1
ATOM 1013 O O . GLU A 1 126 ? -13.672 40.512 34.609 1.00 59.06 126 GLU A O 1
ATOM 1018 N N . ARG A 1 127 ? -15.307 39.464 35.709 1.00 53.12 127 ARG A N 1
ATOM 1019 C CA . ARG A 1 127 ? -16.196 39.545 34.537 1.00 53.12 127 ARG A CA 1
ATOM 1020 C C . ARG A 1 127 ? -16.710 40.979 34.396 1.00 53.12 127 ARG A C 1
ATOM 1022 O O . ARG A 1 127 ? -17.797 41.306 34.864 1.00 53.12 127 ARG A O 1
ATOM 1029 N N . ARG A 1 128 ? -15.948 41.833 33.703 1.00 52.69 128 ARG A N 1
ATOM 1030 C CA . ARG A 1 128 ? -16.495 43.041 33.077 1.00 52.69 128 ARG A CA 1
ATOM 1031 C C . ARG A 1 128 ? -17.666 42.603 32.204 1.00 52.69 128 ARG A C 1
ATOM 1033 O O . ARG A 1 128 ? -17.484 41.860 31.242 1.00 52.69 128 ARG A O 1
ATOM 1040 N N . LEU A 1 129 ? -18.861 43.050 32.572 1.00 48.50 129 LEU A N 1
ATOM 1041 C CA . LEU A 1 129 ? -20.046 42.953 31.736 1.00 48.50 129 LEU A CA 1
ATOM 1042 C C . LEU A 1 129 ? -19.748 43.710 30.442 1.00 48.50 129 LEU A C 1
ATOM 1044 O O . LEU A 1 129 ? -19.609 44.931 30.454 1.00 48.50 129 LEU A O 1
ATOM 1048 N N . VAL A 1 130 ? -19.603 42.985 29.337 1.00 48.75 130 VAL A N 1
ATOM 1049 C CA . VAL A 1 130 ? -19.645 43.606 28.016 1.00 48.75 130 VAL A CA 1
ATOM 1050 C C . VAL A 1 130 ? -21.125 43.800 27.702 1.00 48.75 130 VAL A C 1
ATOM 1052 O O . VAL A 1 130 ? -21.847 42.825 27.503 1.00 48.75 130 VAL A O 1
ATOM 1055 N N . SER A 1 131 ? -21.586 45.050 27.763 1.00 50.75 131 SER A N 1
ATOM 1056 C CA . SER A 1 131 ? -22.902 45.443 27.262 1.00 50.75 131 SER A CA 1
ATOM 1057 C C . SER A 1 131 ? -22.916 45.317 25.739 1.00 50.75 131 SER A C 1
ATOM 1059 O O . SER A 1 131 ? -21.969 45.766 25.089 1.00 50.75 131 SER A O 1
ATOM 1061 N N . LEU A 1 132 ? -23.973 44.693 25.212 1.00 43.41 132 LEU A N 1
ATOM 1062 C CA . LEU A 1 132 ? -24.332 44.706 23.790 1.00 43.41 132 LEU A CA 1
ATOM 1063 C C . LEU A 1 132 ? -24.576 46.135 23.295 1.00 43.41 132 LEU A C 1
ATOM 1065 O O . LEU A 1 132 ? -25.124 46.933 24.090 1.00 43.41 132 LEU A O 1
#

Foldseek 3Di:
DDDDDDDDDPPCVVVVVVVVVVVVQLVVQLVVVLVVVPPVSVVLVVDPVSSVVSSVVSVCCQQPPFQDVVLVGDHNCCRVVHDSPVVVVVVVVVVVVVVVVVVVVVVVVPPPPPPPPDPPPPPVVPPPPDDD

pLDDT: mean 84.48, std 14.78, range [43.41, 97.75]